Protein AF-A0A356UGI4-F1 (afdb_monomer)

Structure (mmCIF, N/CA/C/O backbone):
data_AF-A0A356UGI4-F1
#
_entry.id   AF-A0A356UGI4-F1
#
loop_
_atom_site.group_PDB
_atom_site.id
_atom_site.type_symbol
_atom_site.label_atom_id
_atom_site.label_alt_id
_atom_site.label_comp_id
_atom_site.label_asym_id
_atom_site.label_entity_id
_atom_site.label_seq_id
_atom_site.pdbx_PDB_ins_code
_atom_site.Cartn_x
_atom_site.Cartn_y
_atom_site.Cartn_z
_atom_site.occupancy
_atom_site.B_iso_or_equiv
_atom_site.auth_seq_id
_atom_site.auth_comp_id
_atom_site.auth_asym_id
_atom_site.auth_atom_id
_atom_site.pdbx_PDB_model_num
ATOM 1 N N . ASP A 1 1 ? -21.676 13.585 12.897 1.00 49.56 1 ASP A N 1
ATOM 2 C CA . ASP A 1 1 ? -20.445 13.678 13.695 1.00 49.56 1 ASP A CA 1
ATOM 3 C C . ASP A 1 1 ? -19.355 14.403 12.937 1.00 49.56 1 ASP A C 1
ATOM 5 O O . ASP A 1 1 ? -18.900 13.908 11.920 1.00 49.56 1 ASP A O 1
ATOM 9 N N . ASN A 1 2 ? -18.948 15.581 13.415 1.00 54.38 2 ASN A N 1
ATOM 10 C CA . ASN A 1 2 ? -17.786 16.298 12.877 1.00 54.38 2 ASN A CA 1
ATOM 11 C C . ASN A 1 2 ? -16.587 16.037 13.789 1.00 54.38 2 ASN A C 1
A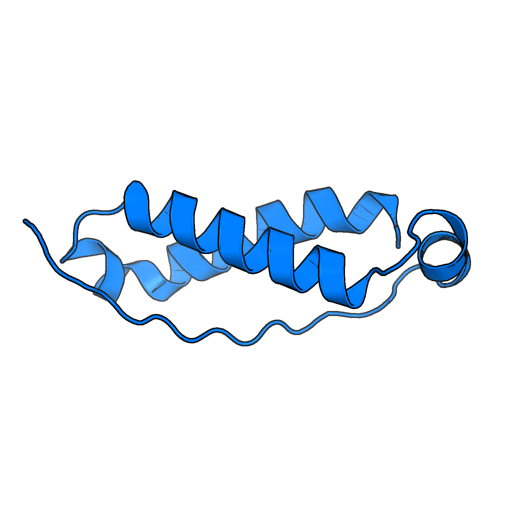TOM 13 O O . ASN A 1 2 ? -16.131 16.928 14.504 1.00 54.38 2 ASN A O 1
ATOM 17 N N . VAL A 1 3 ? -16.136 14.785 13.820 1.00 63.19 3 VAL A N 1
ATOM 18 C CA . VAL A 1 3 ? -14.981 14.387 14.623 1.00 63.19 3 VAL A CA 1
ATOM 19 C C . VAL A 1 3 ? -13.732 14.464 13.758 1.00 63.19 3 VAL A C 1
ATOM 21 O O . VAL A 1 3 ? -13.622 13.801 12.731 1.00 63.19 3 VAL A O 1
ATOM 24 N N . THR A 1 4 ? -12.773 15.276 14.190 1.00 67.00 4 THR A N 1
ATOM 25 C CA . THR A 1 4 ? -11.437 15.316 13.595 1.00 67.00 4 THR A CA 1
ATOM 26 C C . THR A 1 4 ? -10.614 14.170 14.177 1.00 67.00 4 THR A C 1
ATOM 28 O O . THR A 1 4 ? -10.302 14.183 15.367 1.00 67.00 4 THR A O 1
ATOM 31 N N . MET A 1 5 ? -10.259 13.183 13.353 1.00 69.81 5 MET A N 1
ATOM 32 C CA . MET A 1 5 ? -9.423 12.047 13.749 1.00 69.81 5 MET A CA 1
ATOM 33 C C . MET A 1 5 ? -8.016 12.195 13.155 1.00 69.81 5 MET A C 1
ATOM 35 O O . MET A 1 5 ? -7.870 12.434 11.957 1.00 69.81 5 MET A O 1
ATOM 39 N N . MET A 1 6 ? -6.983 12.062 13.991 1.00 73.12 6 MET A N 1
ATOM 40 C CA . MET A 1 6 ? -5.589 11.945 13.547 1.00 73.12 6 MET A CA 1
ATOM 41 C C . MET A 1 6 ? -5.194 10.471 13.555 1.00 73.12 6 MET A C 1
ATOM 43 O O . MET A 1 6 ? -5.423 9.779 14.546 1.00 73.12 6 MET A O 1
ATOM 47 N N . ILE A 1 7 ? -4.640 9.998 12.440 1.00 75.06 7 ILE A N 1
ATOM 48 C CA . ILE A 1 7 ? -4.283 8.595 12.232 1.00 75.06 7 ILE A CA 1
ATOM 49 C C . ILE A 1 7 ? -2.837 8.540 11.767 1.00 75.06 7 ILE A C 1
ATOM 51 O O . ILE A 1 7 ? -2.499 9.102 10.727 1.00 75.06 7 ILE A O 1
ATOM 55 N N . ASP A 1 8 ? -2.021 7.820 12.528 1.00 79.94 8 ASP A N 1
ATOM 56 C CA . ASP A 1 8 ? -0.653 7.478 12.162 1.00 79.94 8 ASP A CA 1
ATOM 57 C C . ASP A 1 8 ? -0.610 6.045 11.628 1.00 79.94 8 ASP A C 1
ATOM 59 O O . ASP A 1 8 ? -1.362 5.169 12.067 1.00 79.94 8 ASP A O 1
ATOM 63 N N . THR A 1 9 ? 0.255 5.775 10.654 1.00 80.62 9 THR A N 1
ATOM 64 C CA . THR A 1 9 ? 0.393 4.438 10.060 1.00 80.62 9 THR A CA 1
ATOM 65 C C . THR A 1 9 ? 1.839 4.168 9.678 1.00 80.62 9 THR A C 1
ATOM 67 O O . THR A 1 9 ? 2.577 5.074 9.303 1.00 80.62 9 THR A O 1
ATOM 70 N N . VAL A 1 10 ? 2.236 2.899 9.773 1.00 88.12 10 VAL A N 1
ATOM 71 C CA . VAL A 1 10 ? 3.544 2.404 9.343 1.00 88.12 10 VAL A CA 1
ATOM 72 C C . VAL A 1 10 ? 3.316 1.317 8.303 1.00 88.12 10 VAL A C 1
ATOM 74 O O . VAL A 1 10 ? 2.545 0.388 8.542 1.00 88.12 10 VAL A O 1
ATOM 77 N N . VAL A 1 11 ? 3.990 1.430 7.160 1.00 88.44 11 VAL A N 1
ATOM 78 C CA . VAL A 1 11 ? 3.912 0.456 6.067 1.00 88.44 11 VAL A CA 1
ATOM 79 C C . VAL A 1 11 ? 5.255 -0.244 5.933 1.00 88.44 11 VAL A C 1
ATOM 81 O O . VAL A 1 11 ? 6.291 0.404 5.797 1.00 88.44 11 VAL A O 1
ATOM 84 N N . TYR A 1 12 ? 5.223 -1.572 5.958 1.00 89.31 12 TYR A N 1
ATOM 85 C CA . TYR A 1 12 ? 6.368 -2.414 5.633 1.00 89.31 12 TYR A CA 1
ATOM 86 C C . TYR A 1 12 ? 6.165 -2.978 4.232 1.00 89.31 12 TYR A C 1
ATOM 88 O O . TYR A 1 12 ? 5.093 -3.501 3.932 1.00 89.31 12 TYR A O 1
ATOM 96 N N . TYR A 1 13 ? 7.189 -2.882 3.393 1.00 89.50 13 TYR A N 1
ATOM 97 C CA . TYR A 1 13 ? 7.181 -3.430 2.043 1.00 89.50 13 TYR A CA 1
ATOM 98 C C . TYR A 1 13 ? 8.535 -4.060 1.723 1.00 89.50 13 TYR A C 1
ATOM 100 O O . TYR A 1 13 ? 9.553 -3.750 2.347 1.00 89.50 13 TYR A O 1
ATOM 108 N N . GLN A 1 14 ? 8.531 -4.954 0.743 1.00 91.31 14 GLN A N 1
ATOM 109 C CA . GLN A 1 14 ? 9.722 -5.590 0.206 1.00 91.31 14 GLN A CA 1
ATOM 110 C C . GLN A 1 14 ? 9.643 -5.530 -1.314 1.00 91.31 14 GLN A C 1
ATOM 112 O O . GLN A 1 14 ? 8.618 -5.882 -1.884 1.00 91.31 14 GLN A O 1
ATOM 117 N N . VAL A 1 15 ? 10.740 -5.127 -1.955 1.00 92.00 15 VAL A N 1
ATOM 118 C CA . VAL A 1 15 ? 10.857 -5.179 -3.415 1.00 92.00 15 VAL A CA 1
ATOM 119 C C . VAL A 1 15 ? 10.982 -6.639 -3.845 1.00 92.00 15 VAL A C 1
ATOM 121 O O . VAL A 1 15 ? 11.891 -7.352 -3.408 1.00 92.00 15 VAL A O 1
ATOM 124 N N . THR A 1 16 ? 10.054 -7.074 -4.685 1.00 91.94 16 THR A N 1
ATOM 125 C CA . THR A 1 16 ? 9.983 -8.416 -5.272 1.00 91.94 16 THR A CA 1
ATOM 126 C C . THR A 1 16 ? 10.678 -8.477 -6.630 1.00 91.94 16 THR A C 1
ATOM 128 O O . THR A 1 16 ? 11.327 -9.478 -6.936 1.00 91.94 16 THR A O 1
ATOM 131 N N . ASP A 1 17 ? 10.610 -7.396 -7.414 1.00 93.19 17 ASP A N 1
ATOM 132 C CA . ASP A 1 17 ? 11.224 -7.279 -8.735 1.00 93.19 17 ASP A CA 1
ATOM 133 C C . ASP A 1 17 ? 11.921 -5.919 -8.895 1.00 93.19 17 ASP A C 1
ATOM 135 O O . ASP A 1 17 ? 11.311 -4.885 -9.170 1.00 93.19 17 ASP A O 1
ATOM 139 N N . ALA A 1 18 ? 13.250 -5.933 -8.761 1.00 91.44 18 ALA A N 1
ATOM 140 C CA . ALA A 1 18 ? 14.072 -4.730 -8.860 1.00 91.44 18 ALA A CA 1
ATOM 141 C C . ALA A 1 18 ? 14.021 -4.065 -10.248 1.00 91.44 18 ALA A C 1
ATOM 143 O O . ALA A 1 18 ? 14.249 -2.857 -10.351 1.00 91.44 18 ALA A O 1
ATOM 144 N N . PHE A 1 19 ? 13.735 -4.823 -11.315 1.00 92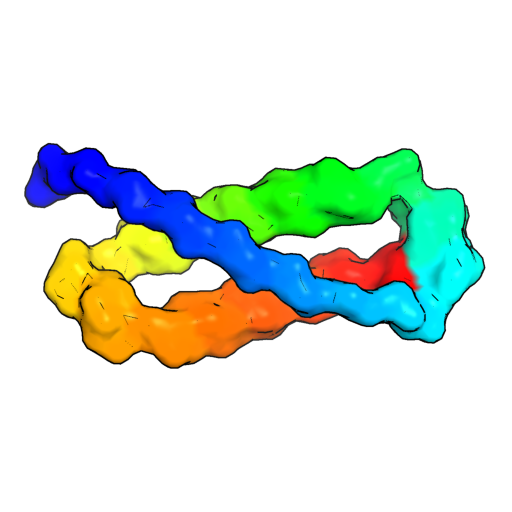.25 19 PHE A N 1
ATOM 145 C CA . PHE A 1 19 ? 13.619 -4.259 -12.657 1.00 92.25 19 PHE A CA 1
ATOM 146 C C . PHE A 1 19 ? 12.355 -3.406 -12.750 1.00 92.25 19 PHE A C 1
ATOM 148 O O . PHE A 1 19 ? 12.437 -2.223 -13.086 1.00 92.25 19 PHE A O 1
ATOM 155 N N . LYS A 1 20 ? 11.202 -3.958 -12.362 1.00 92.19 20 LYS A N 1
ATOM 156 C CA . LYS A 1 20 ? 9.942 -3.204 -12.348 1.00 92.19 20 LYS A CA 1
ATOM 157 C C . LYS A 1 20 ? 10.010 -1.997 -11.415 1.00 92.19 20 LYS A C 1
ATOM 159 O O . LYS A 1 20 ? 9.646 -0.901 -11.828 1.00 92.19 20 LYS A O 1
ATOM 164 N N . TYR A 1 21 ? 10.594 -2.159 -10.229 1.00 90.81 21 TYR A N 1
ATOM 165 C CA . TYR A 1 21 ? 10.718 -1.077 -9.248 1.00 90.81 21 TYR A CA 1
ATOM 166 C C . TYR A 1 21 ? 11.531 0.114 -9.766 1.00 90.81 21 TYR A C 1
ATOM 168 O O . TYR A 1 21 ? 11.283 1.256 -9.382 1.00 90.81 21 TYR A O 1
ATOM 176 N N . THR A 1 22 ? 12.491 -0.140 -10.659 1.00 89.38 22 THR A N 1
ATOM 177 C CA . THR A 1 22 ? 13.368 0.900 -11.216 1.00 89.38 22 THR A CA 1
ATOM 178 C C . THR A 1 22 ? 12.799 1.544 -12.483 1.00 89.38 22 THR A C 1
ATOM 180 O O . THR A 1 22 ? 13.056 2.721 -12.730 1.00 89.38 22 THR A O 1
ATOM 183 N N . TYR A 1 23 ? 12.060 0.790 -13.304 1.00 90.56 23 TYR A N 1
ATOM 184 C CA . TYR A 1 23 ? 11.663 1.232 -14.648 1.00 90.56 23 TYR A CA 1
ATOM 185 C C . TYR A 1 23 ? 10.163 1.501 -14.821 1.00 90.56 23 TYR A C 1
ATOM 187 O O . TYR A 1 23 ? 9.805 2.351 -15.634 1.00 90.56 23 TYR A O 1
ATOM 195 N N . GLU A 1 24 ? 9.288 0.827 -14.073 1.00 90.56 24 GLU A N 1
ATOM 196 C CA . GLU A 1 24 ? 7.825 0.959 -14.211 1.00 90.56 24 GLU A CA 1
ATOM 197 C C . GLU A 1 24 ? 7.259 2.119 -13.377 1.00 90.56 24 GLU A C 1
ATOM 199 O O . GLU A 1 24 ? 6.105 2.518 -13.547 1.00 90.56 24 GLU A O 1
ATOM 204 N N . ILE A 1 25 ? 8.063 2.694 -12.475 1.00 89.62 25 ILE A N 1
ATOM 205 C CA . ILE A 1 25 ? 7.639 3.794 -11.612 1.00 89.62 25 ILE A CA 1
ATOM 206 C C . ILE A 1 25 ? 8.771 4.786 -11.332 1.00 89.62 25 ILE A C 1
ATOM 208 O O . ILE A 1 25 ? 9.895 4.418 -11.014 1.00 89.62 25 ILE A O 1
ATOM 212 N N . ALA A 1 26 ? 8.468 6.082 -11.440 1.00 88.62 26 ALA A N 1
ATOM 213 C CA . ALA A 1 26 ? 9.466 7.143 -11.280 1.00 88.62 26 ALA A CA 1
ATOM 214 C C . ALA A 1 26 ? 9.816 7.445 -9.810 1.00 88.62 26 ALA A C 1
ATOM 216 O O . ALA A 1 26 ? 10.925 7.886 -9.516 1.00 88.62 26 ALA A O 1
ATOM 217 N N . ASN A 1 27 ? 8.867 7.255 -8.885 1.00 91.06 27 ASN A N 1
ATOM 218 C CA . ASN A 1 27 ? 9.084 7.438 -7.448 1.00 91.06 27 ASN A CA 1
ATOM 219 C C . ASN A 1 27 ? 8.181 6.487 -6.637 1.00 91.06 27 ASN A C 1
ATOM 221 O O . ASN A 1 27 ? 7.074 6.872 -6.248 1.00 91.06 27 ASN A O 1
ATOM 225 N N . PRO A 1 28 ? 8.633 5.246 -6.402 1.00 88.06 28 PRO A N 1
ATOM 226 C CA . PRO A 1 28 ? 7.839 4.230 -5.715 1.00 88.06 28 PRO A CA 1
ATOM 227 C C . PRO A 1 28 ? 7.512 4.610 -4.269 1.00 88.06 28 PRO A C 1
ATOM 229 O O . PRO A 1 28 ? 6.381 4.430 -3.834 1.00 88.06 28 PRO A O 1
ATOM 232 N N . ILE A 1 29 ? 8.453 5.218 -3.541 1.00 90.06 29 ILE A N 1
ATOM 233 C CA . ILE A 1 29 ? 8.248 5.609 -2.137 1.00 90.06 29 ILE A CA 1
ATOM 234 C C . ILE A 1 29 ? 7.102 6.620 -2.024 1.00 90.06 29 ILE A C 1
ATOM 236 O O . ILE A 1 29 ? 6.155 6.406 -1.271 1.00 90.06 29 ILE A O 1
ATOM 240 N N . LEU A 1 30 ? 7.141 7.683 -2.833 1.00 92.62 30 LEU A N 1
ATOM 241 C CA . LEU A 1 30 ? 6.082 8.693 -2.846 1.00 92.62 30 LEU A CA 1
ATOM 242 C C . LEU A 1 30 ? 4.736 8.106 -3.302 1.00 92.62 30 LEU A C 1
ATOM 244 O O . LEU A 1 30 ? 3.677 8.514 -2.822 1.00 92.62 30 LEU A O 1
ATOM 248 N N . ALA A 1 31 ? 4.755 7.155 -4.238 1.00 91.69 31 ALA A N 1
ATOM 249 C CA . ALA A 1 31 ? 3.545 6.481 -4.689 1.00 91.69 31 ALA A CA 1
ATOM 250 C C . ALA A 1 31 ? 2.907 5.642 -3.570 1.00 91.69 31 ALA A C 1
ATOM 252 O O . ALA A 1 31 ? 1.697 5.746 -3.371 1.00 91.69 31 ALA A O 1
ATOM 253 N N . ILE A 1 32 ? 3.705 4.891 -2.799 1.00 90.56 32 ILE A N 1
ATOM 254 C CA . ILE A 1 32 ? 3.237 4.138 -1.622 1.00 90.56 32 ILE A CA 1
ATOM 255 C C . ILE A 1 32 ? 2.616 5.078 -0.596 1.00 90.56 32 ILE A C 1
ATOM 257 O O . ILE A 1 32 ? 1.520 4.803 -0.110 1.00 90.56 32 ILE A O 1
ATOM 261 N N . GLU A 1 33 ? 3.284 6.185 -0.265 1.00 90.75 33 GLU A N 1
ATOM 262 C CA . GLU A 1 33 ? 2.782 7.154 0.717 1.00 90.75 33 GLU A CA 1
ATOM 263 C C . GLU A 1 33 ? 1.426 7.731 0.293 1.00 90.75 33 GLU A C 1
ATOM 265 O O . GLU A 1 33 ? 0.462 7.709 1.063 1.00 90.75 33 GLU A O 1
ATOM 270 N N . ASN A 1 34 ? 1.315 8.175 -0.961 1.00 91.94 34 ASN A N 1
ATOM 271 C CA . ASN A 1 34 ? 0.074 8.728 -1.502 1.00 91.94 34 ASN A CA 1
ATOM 272 C C . ASN A 1 34 ? -1.050 7.692 -1.571 1.00 91.94 34 ASN A C 1
ATOM 274 O O . ASN A 1 34 ? -2.207 8.003 -1.261 1.00 91.94 34 ASN A O 1
ATOM 278 N N . LEU A 1 35 ? -0.724 6.461 -1.967 1.00 91.50 35 LEU A N 1
ATOM 279 C CA . LEU A 1 35 ? -1.688 5.374 -2.049 1.00 91.50 35 LEU A CA 1
ATOM 280 C C . LEU A 1 35 ? -2.183 4.980 -0.655 1.00 91.50 35 LEU A C 1
ATOM 282 O O . LEU A 1 35 ? -3.387 4.836 -0.451 1.00 91.50 35 LEU A O 1
ATOM 286 N N . THR A 1 36 ? -1.277 4.897 0.319 1.00 90.69 36 THR A N 1
ATOM 287 C CA . THR A 1 36 ? -1.597 4.617 1.723 1.00 90.69 36 THR A CA 1
ATOM 288 C C . THR A 1 36 ? -2.508 5.700 2.292 1.00 90.69 36 THR A C 1
ATOM 290 O O . THR A 1 36 ? -3.571 5.387 2.825 1.00 90.69 36 THR A O 1
ATOM 293 N N . ALA A 1 37 ? -2.154 6.979 2.124 1.00 90.12 37 ALA A N 1
ATOM 294 C CA . ALA A 1 37 ? -2.942 8.100 2.632 1.00 90.12 37 ALA A CA 1
ATOM 295 C C . ALA A 1 37 ? -4.345 8.167 2.005 1.00 90.12 37 ALA A C 1
ATOM 297 O O . ALA A 1 37 ? -5.332 8.420 2.696 1.00 90.12 37 ALA A O 1
ATOM 298 N N . THR A 1 38 ? -4.448 7.926 0.695 1.00 91.12 38 THR A N 1
ATOM 299 C CA . THR A 1 38 ? -5.737 7.890 -0.014 1.00 91.12 38 THR A CA 1
ATOM 300 C C . THR A 1 38 ? -6.591 6.712 0.445 1.00 91.12 38 THR A C 1
ATOM 302 O O . THR A 1 38 ? -7.773 6.882 0.734 1.00 91.12 38 THR A O 1
ATOM 305 N N . THR A 1 39 ? -5.989 5.531 0.570 1.00 89.75 39 THR A N 1
ATOM 306 C CA . THR A 1 39 ? -6.699 4.309 0.961 1.00 89.75 39 THR A CA 1
ATOM 307 C C . THR A 1 39 ? -7.183 4.380 2.406 1.00 89.75 39 THR A C 1
ATOM 309 O O . THR A 1 39 ? -8.341 4.072 2.670 1.00 89.75 39 THR A O 1
ATOM 312 N N . LEU A 1 40 ? -6.347 4.861 3.333 1.00 87.06 40 LEU A N 1
ATOM 313 C CA . LEU A 1 40 ? -6.751 5.106 4.719 1.00 87.06 40 LEU A CA 1
ATOM 314 C C . LEU A 1 40 ? -7.900 6.105 4.801 1.00 87.06 40 LEU A C 1
ATOM 316 O O . LEU A 1 40 ? -8.870 5.848 5.505 1.00 87.06 40 LEU A O 1
ATOM 320 N N . ARG A 1 41 ? -7.829 7.214 4.054 1.00 86.75 41 ARG A N 1
ATOM 321 C CA . ARG A 1 41 ? -8.910 8.206 4.020 1.00 86.75 41 ARG A CA 1
ATOM 322 C C . ARG A 1 41 ? -10.226 7.593 3.546 1.00 86.75 41 ARG A C 1
ATOM 324 O O . ARG A 1 41 ? -11.255 7.886 4.141 1.00 86.75 41 ARG A O 1
ATOM 331 N N . ASN A 1 42 ? -10.193 6.753 2.512 1.00 85.81 42 ASN A N 1
ATOM 332 C CA . ASN A 1 42 ? -11.391 6.086 2.003 1.00 85.81 42 ASN A CA 1
ATOM 333 C C . ASN A 1 42 ? -11.959 5.100 3.031 1.00 85.81 42 ASN A C 1
ATOM 335 O O . ASN A 1 42 ? -13.137 5.172 3.353 1.00 85.81 42 ASN A O 1
ATOM 339 N N . ILE A 1 43 ? -11.119 4.228 3.601 1.00 83.25 43 ILE A N 1
ATOM 340 C CA . ILE A 1 43 ? -11.564 3.233 4.588 1.00 83.25 43 ILE A CA 1
ATOM 341 C C . ILE A 1 43 ? -12.149 3.915 5.832 1.00 83.25 43 ILE A C 1
ATOM 343 O O . ILE A 1 43 ? -13.192 3.502 6.317 1.00 83.25 43 ILE A O 1
ATOM 347 N N . VAL A 1 44 ? -11.492 4.955 6.345 1.00 79.81 44 VAL A N 1
ATOM 348 C CA . VAL A 1 44 ? -11.941 5.687 7.541 1.00 79.81 44 VAL A CA 1
ATOM 349 C C . VAL A 1 44 ? -13.165 6.551 7.243 1.00 79.81 44 VAL A C 1
ATOM 351 O O . VAL A 1 44 ? -13.992 6.743 8.121 1.00 79.81 44 VAL A O 1
ATOM 354 N N . GLY A 1 45 ? -13.297 7.066 6.018 1.00 78.69 45 GLY A N 1
ATOM 355 C CA . GLY A 1 45 ? -14.494 7.787 5.586 1.00 78.69 45 GLY A CA 1
ATOM 356 C C . GLY A 1 45 ? -15.730 6.892 5.466 1.00 78.69 45 GLY A C 1
ATOM 357 O O . GLY A 1 45 ? -16.838 7.378 5.671 1.00 78.69 45 GLY A O 1
ATOM 358 N N . ASP A 1 46 ? -15.534 5.606 5.164 1.00 77.19 46 ASP A N 1
ATOM 359 C CA . ASP A 1 46 ? -16.606 4.610 5.072 1.00 77.19 46 ASP A CA 1
ATOM 360 C C . ASP A 1 46 ? -16.987 3.991 6.431 1.00 77.19 46 ASP A C 1
ATOM 362 O O . ASP A 1 46 ? -18.092 3.468 6.565 1.00 77.19 46 ASP A O 1
ATOM 366 N N . LEU A 1 47 ? -16.090 4.007 7.426 1.00 73.44 47 LEU A N 1
ATOM 367 C CA . LEU A 1 47 ? -16.330 3.431 8.755 1.00 73.44 47 LEU A CA 1
ATOM 368 C C . LEU A 1 47 ? -16.963 4.458 9.704 1.00 73.44 47 LEU A C 1
ATOM 370 O O . LEU A 1 47 ? -16.535 5.610 9.773 1.00 73.44 47 LEU A O 1
ATOM 374 N N . GLU A 1 48 ? -17.940 4.029 10.507 1.00 65.75 48 GLU A N 1
ATOM 375 C CA . GLU A 1 48 ? -18.424 4.855 11.615 1.00 65.75 48 GLU A CA 1
ATOM 376 C C . GLU A 1 48 ? -17.351 4.964 12.721 1.00 65.75 48 GLU A C 1
ATOM 378 O O . GLU A 1 48 ? -16.477 4.102 12.884 1.00 65.75 48 GLU A O 1
ATOM 383 N N . LEU A 1 49 ? -17.388 6.058 13.494 1.00 63.09 49 LEU A N 1
ATOM 384 C CA . LEU A 1 49 ? -16.336 6.406 14.461 1.00 63.09 49 LEU A CA 1
ATOM 385 C C . LEU A 1 49 ? -16.050 5.285 15.480 1.00 63.09 49 LEU A C 1
ATOM 387 O O . LEU A 1 49 ? -14.902 5.084 15.876 1.00 63.09 49 LEU A O 1
ATOM 391 N N . ASP A 1 50 ? -17.097 4.563 15.883 1.00 59.47 50 ASP A N 1
ATOM 392 C CA . ASP A 1 50 ? -17.039 3.492 16.882 1.00 59.47 50 ASP A CA 1
ATOM 393 C C . ASP A 1 50 ? -16.443 2.196 16.296 1.00 59.47 50 ASP A C 1
ATOM 395 O O . ASP A 1 50 ? -15.612 1.535 16.922 1.00 59.47 50 ASP A O 1
ATOM 399 N N . GLU A 1 51 ? -16.744 1.895 15.028 1.00 62.62 51 GLU A N 1
ATOM 400 C CA . GLU A 1 51 ? -16.161 0.753 14.318 1.00 62.62 51 GLU A CA 1
ATOM 401 C C . GLU A 1 51 ? -14.664 0.936 14.059 1.00 62.62 51 GLU A C 1
ATOM 403 O O . GLU A 1 51 ? -13.928 -0.047 14.010 1.00 62.62 51 GLU A O 1
ATOM 408 N N . THR A 1 52 ? -14.174 2.171 13.941 1.00 61.31 52 THR A N 1
ATOM 409 C CA . THR A 1 52 ? -12.766 2.444 13.602 1.00 61.31 52 THR A CA 1
ATOM 410 C C . THR A 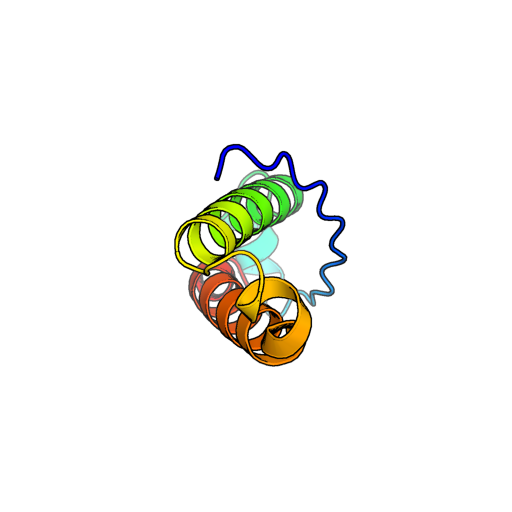1 52 ? -11.789 1.926 14.675 1.00 61.31 52 THR A C 1
ATOM 412 O O . THR A 1 52 ? -10.673 1.505 14.356 1.00 61.31 52 THR A O 1
ATOM 415 N N . LEU A 1 53 ? -12.197 1.893 15.951 1.00 61.59 53 LEU A N 1
ATOM 416 C CA . LEU A 1 53 ? -11.358 1.403 17.055 1.00 61.59 53 LEU A CA 1
ATOM 417 C C . LEU A 1 53 ? -11.335 -0.127 17.153 1.00 61.59 53 LEU A C 1
ATOM 419 O O . LEU A 1 53 ? -10.279 -0.701 17.428 1.00 61.59 53 LEU A O 1
ATOM 423 N N . THR A 1 54 ? -12.468 -0.791 16.910 1.00 61.12 54 THR A N 1
ATOM 424 C CA . THR A 1 54 ? -12.579 -2.261 16.952 1.00 61.12 54 THR A CA 1
ATOM 425 C C . THR A 1 54 ? -12.123 -2.921 15.649 1.00 61.12 54 THR A C 1
ATOM 427 O O . THR A 1 54 ? -11.747 -4.090 15.650 1.00 61.12 54 THR A O 1
ATOM 430 N N . SER A 1 55 ? -12.089 -2.168 14.547 1.00 68.44 55 SER A N 1
ATOM 431 C CA . SER A 1 55 ? -11.832 -2.678 13.195 1.00 68.44 55 SER A CA 1
ATOM 432 C C . SER A 1 55 ? -10.392 -2.502 12.720 1.00 68.44 55 SER A C 1
ATOM 434 O O . SER A 1 55 ? -10.142 -2.591 11.520 1.00 68.44 55 SER A O 1
ATOM 436 N N . ARG A 1 56 ? -9.414 -2.285 13.612 1.00 76.88 56 ARG A N 1
ATOM 437 C CA . ARG A 1 56 ? -7.994 -2.141 13.216 1.00 76.88 56 ARG A CA 1
ATOM 438 C C . ARG A 1 56 ? -7.510 -3.283 12.320 1.00 76.88 56 ARG A C 1
ATOM 440 O O . ARG A 1 56 ? -6.834 -3.029 11.328 1.00 76.88 56 ARG A O 1
ATOM 447 N N . ASP A 1 57 ? -7.905 -4.517 12.619 1.00 80.06 57 ASP A N 1
ATOM 448 C CA . ASP A 1 57 ? -7.548 -5.684 11.805 1.00 80.06 57 ASP A CA 1
ATOM 449 C C . ASP A 1 57 ? -8.196 -5.650 10.415 1.00 80.06 57 ASP A C 1
ATOM 451 O O . ASP A 1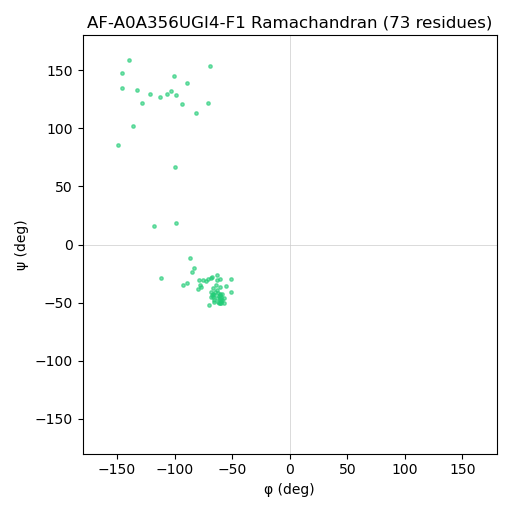 57 ? -7.562 -6.005 9.419 1.00 80.06 57 ASP A O 1
ATOM 455 N N . ILE A 1 58 ? -9.435 -5.165 10.323 1.00 81.62 58 ILE A N 1
ATOM 456 C CA . ILE A 1 58 ? -10.158 -5.003 9.055 1.00 81.62 58 ILE A CA 1
ATOM 457 C C . ILE A 1 58 ? -9.508 -3.897 8.220 1.0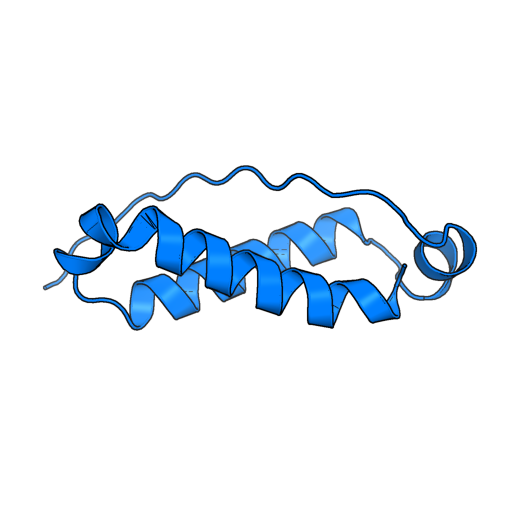0 81.62 58 ILE A C 1
ATOM 459 O O . ILE A 1 58 ? -9.266 -4.096 7.029 1.00 81.62 58 ILE A O 1
ATOM 463 N N . VAL A 1 59 ? -9.179 -2.761 8.844 1.00 83.50 59 VAL A N 1
A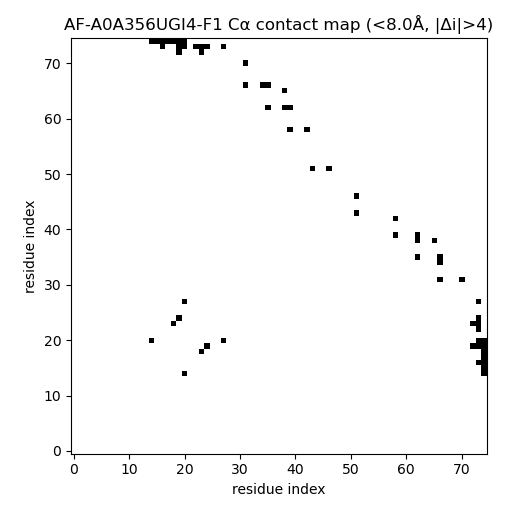TOM 464 C CA . VAL A 1 59 ? -8.482 -1.640 8.199 1.00 83.50 59 VAL A CA 1
ATOM 465 C C . VAL A 1 59 ? -7.130 -2.108 7.671 1.00 83.50 59 VAL A C 1
ATOM 467 O O . VAL A 1 59 ? -6.853 -1.928 6.490 1.00 83.50 59 VAL A O 1
ATOM 470 N N . ASN A 1 60 ? -6.329 -2.785 8.500 1.00 84.44 60 ASN A N 1
ATOM 471 C CA . ASN A 1 60 ? -5.026 -3.317 8.103 1.00 84.44 60 ASN A CA 1
ATOM 472 C C . ASN A 1 60 ? -5.142 -4.322 6.953 1.00 84.44 60 ASN A C 1
ATOM 474 O O . ASN A 1 60 ? -4.361 -4.268 6.006 1.00 84.44 60 ASN A O 1
ATOM 478 N N . THR A 1 61 ? -6.127 -5.221 7.008 1.00 87.94 61 THR A N 1
ATOM 479 C CA . THR A 1 61 ? -6.334 -6.231 5.963 1.00 87.94 61 THR A CA 1
ATOM 480 C C . THR A 1 61 ? -6.730 -5.582 4.639 1.00 87.94 61 THR A C 1
ATOM 482 O O . THR A 1 61 ? -6.129 -5.885 3.611 1.00 87.94 61 THR A O 1
ATOM 485 N N . ARG A 1 62 ? -7.694 -4.651 4.649 1.00 88.19 62 ARG A N 1
ATOM 486 C CA . ARG A 1 62 ? -8.104 -3.917 3.441 1.00 88.19 62 ARG A CA 1
ATOM 487 C C . ARG A 1 62 ? -6.972 -3.072 2.874 1.00 88.19 62 ARG A C 1
ATOM 489 O O . ARG A 1 62 ? -6.737 -3.116 1.671 1.00 88.19 62 ARG A O 1
ATOM 496 N N . LEU A 1 63 ? -6.267 -2.337 3.735 1.00 89.38 63 LEU A N 1
ATOM 497 C CA . LEU A 1 63 ? -5.128 -1.517 3.339 1.00 89.38 63 LEU A CA 1
ATOM 498 C C . LEU A 1 63 ? -4.066 -2.382 2.656 1.00 89.38 63 LEU A C 1
ATOM 500 O O . LEU A 1 63 ? -3.603 -2.028 1.578 1.00 89.38 63 LEU A O 1
ATOM 504 N N . ARG A 1 64 ? -3.739 -3.543 3.240 1.00 90.31 64 ARG A N 1
ATOM 505 C CA . ARG A 1 64 ? -2.762 -4.469 2.663 1.00 90.31 64 ARG A CA 1
ATOM 506 C C . ARG A 1 64 ? -3.187 -4.952 1.282 1.00 90.31 64 ARG A C 1
ATOM 508 O O . ARG A 1 64 ? -2.372 -4.889 0.381 1.00 90.31 64 ARG A O 1
ATOM 515 N N . VAL A 1 65 ? -4.435 -5.391 1.109 1.00 91.94 65 VAL A N 1
ATOM 516 C CA . VAL A 1 65 ? -4.935 -5.900 -0.183 1.00 91.94 65 VAL A CA 1
ATOM 517 C C . VAL A 1 65 ? -4.863 -4.834 -1.278 1.00 91.94 65 VAL A C 1
ATOM 519 O O . VAL A 1 65 ? -4.390 -5.115 -2.373 1.00 91.94 65 VAL A O 1
ATOM 522 N N . ILE A 1 66 ? -5.296 -3.608 -0.978 1.00 91.12 66 ILE A N 1
ATOM 523 C CA . ILE A 1 66 ? -5.310 -2.511 -1.958 1.00 91.12 66 ILE A CA 1
ATOM 524 C C . ILE A 1 66 ? -3.887 -2.073 -2.316 1.00 91.12 66 ILE A C 1
ATOM 526 O O . ILE A 1 66 ? -3.603 -1.798 -3.482 1.00 91.12 66 ILE A O 1
ATOM 530 N N . LEU A 1 67 ? -2.996 -1.995 -1.321 1.00 90.69 67 LEU A N 1
ATOM 531 C CA . LEU A 1 67 ? -1.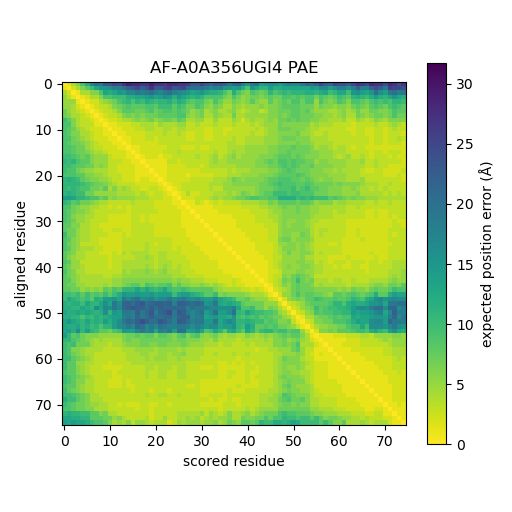589 -1.685 -1.558 1.00 90.69 67 LEU A CA 1
ATOM 532 C C . LEU A 1 67 ? -0.942 -2.764 -2.429 1.00 90.69 67 LEU A C 1
ATOM 534 O O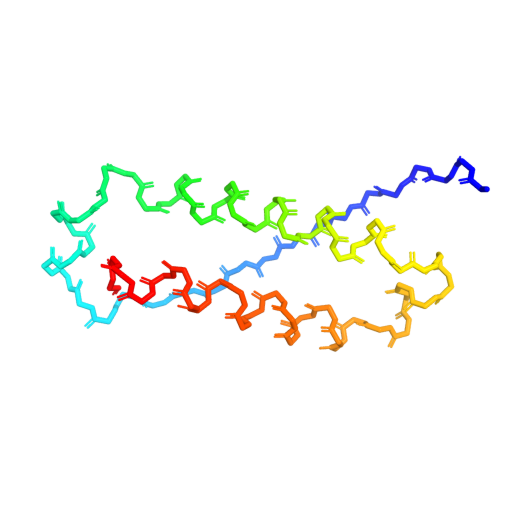 . LEU A 1 67 ? -0.360 -2.406 -3.442 1.00 90.69 67 LEU A O 1
ATOM 538 N N . ASP A 1 68 ? -1.114 -4.041 -2.084 1.00 91.56 68 ASP A N 1
ATOM 539 C CA . ASP A 1 68 ? -0.536 -5.196 -2.788 1.00 91.56 68 ASP A CA 1
ATOM 540 C C . ASP A 1 68 ? -0.938 -5.221 -4.275 1.00 91.56 68 ASP A C 1
ATOM 542 O O . ASP A 1 68 ? -0.086 -5.231 -5.163 1.00 91.56 68 ASP A O 1
ATOM 546 N N . GLU A 1 69 ? -2.237 -5.085 -4.566 1.00 92.19 69 GLU A N 1
ATOM 547 C CA . GLU A 1 69 ? -2.759 -5.064 -5.941 1.00 92.19 69 GLU A CA 1
ATOM 548 C C . GLU A 1 69 ? -2.190 -3.902 -6.774 1.00 92.19 69 GLU A C 1
ATOM 550 O O . GLU A 1 69 ? -1.932 -4.025 -7.977 1.00 92.19 69 GLU A O 1
ATOM 555 N N . ALA A 1 70 ? -1.989 -2.746 -6.146 1.00 90.06 70 ALA A N 1
ATOM 556 C CA . ALA A 1 70 ? -1.409 -1.596 -6.816 1.00 90.06 70 ALA A CA 1
ATOM 557 C C . ALA A 1 70 ? 0.116 -1.714 -6.968 1.00 90.06 70 ALA A C 1
ATOM 559 O O . ALA A 1 70 ? 0.649 -1.226 -7.970 1.00 90.06 70 ALA A O 1
ATOM 560 N N . THR A 1 71 ? 0.807 -2.321 -5.994 1.00 90.25 71 THR A N 1
ATOM 561 C CA . THR A 1 71 ? 2.270 -2.479 -5.959 1.00 90.25 71 THR A CA 1
ATOM 562 C C . THR A 1 71 ? 2.772 -3.548 -6.919 1.00 90.25 71 THR A C 1
ATOM 564 O O . THR A 1 71 ? 3.821 -3.370 -7.528 1.00 90.25 71 THR A O 1
ATOM 567 N N . ASP A 1 72 ? 1.968 -4.579 -7.184 1.00 91.56 72 ASP A N 1
ATOM 568 C CA . ASP A 1 72 ? 2.289 -5.685 -8.101 1.00 91.56 72 ASP A CA 1
ATOM 569 C C . ASP A 1 72 ? 2.765 -5.240 -9.496 1.00 91.56 72 ASP A C 1
ATOM 571 O O . ASP A 1 72 ? 3.554 -5.918 -10.168 1.00 91.56 72 ASP A O 1
ATOM 575 N N . LYS A 1 73 ? 2.291 -4.078 -9.961 1.00 87.12 73 LYS A N 1
ATOM 576 C CA . LYS A 1 73 ? 2.656 -3.529 -11.275 1.00 87.12 73 LYS A CA 1
ATOM 577 C C . LYS A 1 73 ? 4.095 -3.028 -11.332 1.00 87.12 73 LYS A C 1
ATOM 579 O O . LYS A 1 73 ? 4.692 -3.063 -12.403 1.00 87.12 73 LYS A O 1
ATOM 584 N N . TRP A 1 74 ? 4.636 -2.573 -10.209 1.00 89.69 74 TRP A N 1
ATOM 585 C CA . TRP A 1 74 ? 5.963 -1.971 -10.120 1.00 89.69 74 TRP A CA 1
ATOM 586 C C . TRP A 1 74 ? 6.924 -2.760 -9.221 1.00 89.69 74 TRP A C 1
ATOM 588 O O . TRP A 1 74 ? 8.012 -2.272 -8.945 1.00 89.69 74 TRP A O 1
ATOM 598 N N . GLY A 1 75 ? 6.593 -4.017 -8.906 1.00 83.19 75 GLY A N 1
ATOM 599 C CA . GLY A 1 75 ? 7.510 -4.990 -8.295 1.00 83.19 75 GLY A CA 1
ATOM 600 C C . GLY A 1 75 ? 7.845 -4.713 -6.841 1.00 83.19 75 GLY A C 1
ATOM 601 O O . GLY A 1 75 ? 8.784 -5.391 -6.367 1.00 83.19 75 GLY A O 1
#

Secondary structure (DSSP, 8-state):
---------------S-HHHHHHT-S-HHHHHHHHHHHHHHHHHHHS-TTHHHHTHHHHHHHHHHHHHHHHTTT-

Mean predicted aligned error: 5.67 Å

Sequence (75 aa):
DNVTMMIDTVVYYQVTDAFKYTYEIANPILAIENLTATTLRNIVGDLELDETLTSRDIVNTRLRVILDEATDKWG

Solvent-accessible surface area (backbone atoms only — not comparable to full-atom values): 4698 Å² total; per-residue (Å²): 134,94,75,90,80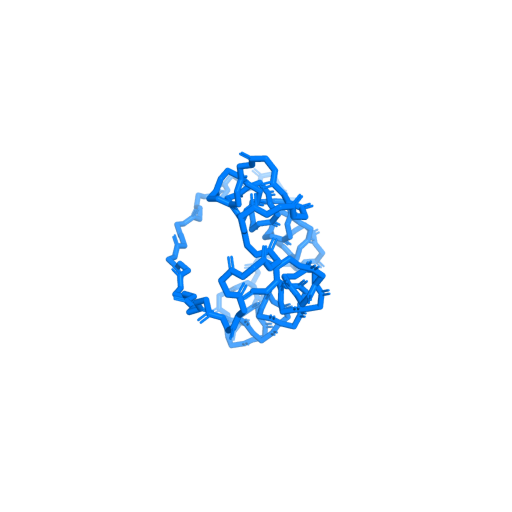,88,83,86,88,85,86,87,86,76,83,78,31,71,64,33,44,65,71,66,36,96,52,59,69,62,48,51,52,53,50,49,55,51,48,50,50,51,55,56,70,73,41,56,81,74,52,56,74,79,33,51,67,56,52,51,51,53,50,49,54,56,49,50,67,64,43,64,74,30,40

Radius of gyration: 14.24 Å; Cα contacts (8 Å, |Δi|>4): 32; chains: 1; bounding box: 34×25×32 Å

Foldseek 3Di:
DPDDDDDDDDDDDDDPDPVLQVPVDDDVVVVLVVLLVVLLCVVVVPDDPVCVVVCPVVSVVSSVVSSCVVCVRRD

pLDDT: mean 83.19, std 10.96, range [49.56, 93.19]